Protein 6PTG (pdb70)

InterPro domains:
  IPR000962 Zinc finger, DksA/TraR C4-type [PF01258] (84-118)
  IPR037187 DksA, N-terminal domain superfamily [SSF109635] (3-82)

B-factor: mean 73.76, std 29.08, range [29.84, 181.16]

Nearest PDB structures (foldseek):
  6ptg-assembly3_B  TM=1.012E+00  e=4.566E-14  Chlamydia trachomatis
  6ptg-assembly2_A  TM=1.002E+00  e=2.850E-12  Chlamydia trachomatis
  4ijj-assembly1_A  TM=7.607E-01  e=6.373E-05  Pseudomonas aeruginosa UCBPP-PA14
  4ijj-assembly3_C  TM=7.355E-01  e=3.204E-04  Pseudomonas aeruginosa UCBPP-PA14
  2kq9-assembly1_A  TM=6.678E-01  e=4.527E-03  Agrobacterium fabrum str. C58

Solvent-accessible surface area: 10538 Å² total; per-residue (Å²): 130,121,41,75,127,81,63,46,58,42,6,83,72,30,0,83,108,49,88,68,67,41,100,104,114,146,97,85,35,60,90,44,66,66,35,0,51,74,0,21,84,3,24,124,109,96,29,16,6,65,4,66,77,57,48,107,127,7,68,79,27,8,2,27,7,27,5,45,2,6,14,13,42,70,5,46,122,146,87,63,157,43,103,160,136,177,36,77,123,80,74,43,55,91,9,76,72,77,0,88,113,50,87,65,63,31,83,94,87,88,108,94,81,29,60,88,41,61,66,31,0,49,69,0,21,85,3,23,122,106,97,28,17,7,66,3,23,1,35,23,104,134,2,75,115,79,37,2,119,82,59,4,52,1,6,11,12,79,163,5,42,117,108,36,56,158,2,86,147,44,108

Radius of gyration: 17.82 Å; Cα contacts (8 Å, |Δi|>4): 177; chains: 2; bounding box: 39×50×40 Å

Secondary structure (DSSP, 8-state):
-PPPHHHHHHHHHHHHHHHHHHHH--HHHHHHHHHHHHHHHHHHTT-TTB-TTT-PBPPHHHHHH-TT--S-HHHHHHHHHHHH-/---HHHHHHHHHHHHHHHHHHHHH--HHHHHHHHHHHHHHHHHHTT-TTB-TTT-PBPPHHHHHH-TT--S-HHHHHHHHHHHH--

Sequence (171 aa):
MPLTDEEIANFKTRLLEMKAKLSHTTTKEYKLLRQIDRALEKIEEASYGICDVSGEEIPLARLMAIPYATMTVKSQEKFEKGLLSPLTDEEIANFKTRLLEMKAKLSHTLTTKEYKLLRQIDRALEKIEEASYGICDVSGEEIPLARLMAIPYATMTVKSQEKFEKGLLSG

Structure (mmCIF, N/CA/C/O backbone):
data_6PTG
#
_entry.id   6PTG
#
_cell.length_a   83.420
_cell.length_b   83.420
_cell.length_c   99.030
_cell.angle_alpha   90.000
_cell.angle_beta   90.000
_cell.angle_gamma   120.000
#
_symmetry.space_group_name_H-M   'P 32 2 1'
#
loop_
_entity.id
_entity.type
_entity.pdbx_description
1 polymer 'DnaK Suppressor'
2 water water
#
loop_
_atom_site.group_PDB
_atom_site.id
_atom_site.type_symbol
_atom_site.label_atom_id
_atom_site.label_alt_id
_atom_site.label_comp_id
_atom_site.label_asym_id
_atom_site.label_entity_id
_atom_site.label_seq_id
_atom_site.pdbx_PDB_ins_code
_atom_site.Cartn_x
_atom_site.Cartn_y
_atom_site.Cartn_z
_atom_site.occupancy
_atom_site.B_iso_or_equiv
_atom_site.auth_seq_id
_atom_site.auth_comp_id
_atom_site.auth_asym_id
_atom_site.auth_atom_id
_atom_site.pdbx_PDB_model_num
ATOM 1 N N . MET A 1 9 ? 53.511 12.647 59.708 1.00 128.34 1 MET A N 1
ATOM 2 C CA . MET A 1 9 ? 54.577 12.811 60.691 1.00 136.49 1 MET A CA 1
ATOM 3 C C . MET A 1 9 ? 54.608 14.241 61.238 1.00 146.15 1 MET A C 1
ATOM 4 O O . MET A 1 9 ? 54.420 15.198 60.486 1.00 138.56 1 MET A O 1
ATOM 6 N N . PRO A 1 10 ? 54.843 14.379 62.545 1.00 163.93 2 PRO A N 1
ATOM 7 C CA . PRO A 1 10 ? 54.874 15.715 63.155 1.00 161.88 2 PRO A CA 1
ATOM 8 C C . PRO A 1 10 ? 55.999 16.565 62.579 1.00 159.10 2 PRO A C 1
ATOM 9 O O . PRO A 1 10 ? 57.080 16.064 62.264 1.00 171.32 2 PRO A O 1
ATOM 13 N N . LEU A 1 11 ? 55.727 17.861 62.435 1.00 129.35 3 LEU A N 1
ATOM 14 C CA . LEU A 1 11 ? 56.679 18.763 61.798 1.00 107.34 3 LEU A CA 1
ATOM 15 C C . LEU A 1 11 ? 57.935 18.943 62.644 1.00 104.71 3 LEU A C 1
ATOM 16 O O . LEU A 1 11 ? 57.872 19.027 63.874 1.00 103.49 3 LEU A O 1
ATOM 21 N N . THR A 1 12 ? 59.078 19.028 61.965 1.00 102.22 4 THR A N 1
ATOM 22 C CA . THR A 1 12 ? 60.363 19.292 62.594 1.00 101.62 4 THR A CA 1
ATOM 23 C C . THR A 1 12 ? 60.497 20.775 62.944 1.00 94.15 4 THR A C 1
ATOM 24 O O . THR A 1 12 ? 59.719 21.622 62.501 1.00 91.05 4 THR A O 1
ATOM 28 N N . ASP A 1 13 ? 61.496 21.084 63.773 1.00 99.13 5 ASP A N 1
ATOM 29 C CA . ASP A 1 13 ? 61.767 22.480 64.103 1.00 104.09 5 ASP A CA 1
ATOM 30 C C . ASP A 1 13 ? 62.307 23.245 62.901 1.00 104.98 5 ASP A C 1
ATOM 31 O O . ASP A 1 13 ? 62.094 24.459 62.797 1.00 103.33 5 ASP A O 1
ATOM 36 N N . GLU A 1 14 ? 62.995 22.556 61.983 1.00 105.97 6 GLU A N 1
ATOM 37 C CA . GLU A 1 14 ? 63.499 23.215 60.781 1.00 98.83 6 GLU A CA 1
ATOM 38 C C . GLU A 1 14 ? 62.369 23.592 59.833 1.00 97.10 6 GLU A C 1
ATOM 39 O O . GLU A 1 14 ? 62.442 24.632 59.169 1.00 97.23 6 GLU A O 1
ATOM 41 N N . GLU A 1 15 ? 61.317 22.769 59.765 1.00 91.54 7 GLU A N 1
ATOM 42 C CA . GLU A 1 15 ? 60.163 23.096 58.935 1.00 81.90 7 GLU A CA 1
ATOM 43 C C . GLU A 1 15 ? 59.403 24.291 59.493 1.00 84.87 7 GLU A C 1
ATOM 44 O O . GLU A 1 15 ? 58.969 25.166 58.736 1.00 89.49 7 GLU A O 1
ATOM 50 N N . ILE A 1 16 ? 59.236 24.343 60.817 1.00 84.78 8 ILE A N 1
ATOM 51 C CA . ILE A 1 16 ? 58.466 25.417 61.438 1.00 77.26 8 ILE A CA 1
ATOM 52 C C . ILE A 1 16 ? 59.182 26.756 61.285 1.00 75.36 8 ILE A C 1
ATOM 53 O O . ILE A 1 16 ? 58.546 27.786 61.037 1.00 70.82 8 ILE A O 1
ATOM 58 N N . ALA A 1 17 ? 60.512 26.771 61.421 1.00 80.53 9 ALA A N 1
ATOM 59 C CA . ALA A 1 17 ? 61.243 28.020 61.224 1.00 77.21 9 ALA A CA 1
ATOM 60 C C . ALA A 1 17 ? 61.053 28.558 59.811 1.00 81.16 9 ALA A C 1
ATOM 61 O O . ALA A 1 17 ? 61.065 29.777 59.605 1.00 85.28 9 ALA A O 1
ATOM 63 N N . ASN A 1 18 ? 60.849 27.669 58.834 1.00 75.12 10 ASN A N 1
ATOM 64 C CA . ASN A 1 18 ? 60.601 28.109 57.465 1.00 72.17 10 ASN A CA 1
ATOM 65 C C . ASN A 1 18 ? 59.211 28.720 57.326 1.00 66.21 10 ASN A C 1
ATOM 66 O O . ASN A 1 18 ? 59.038 29.737 56.645 1.00 62.82 10 ASN A O 1
ATOM 71 N N . PHE A 1 19 ? 58.207 28.117 57.967 1.00 54.21 11 PHE A N 1
ATOM 72 C CA . PHE A 1 19 ? 56.875 28.710 57.970 1.00 50.64 11 PHE A CA 1
ATOM 73 C C . PHE A 1 19 ? 56.878 30.075 58.650 1.00 59.70 11 PHE A C 1
ATOM 74 O O . PHE A 1 19 ? 56.237 31.016 58.169 1.00 61.88 11 PHE A O 1
ATOM 82 N N . LYS A 1 20 ? 57.592 30.200 59.772 1.00 59.02 12 LYS A N 1
ATOM 83 C CA . LYS A 1 20 ? 57.731 31.498 60.425 1.00 57.50 12 LYS A CA 1
ATOM 84 C C . LYS A 1 20 ? 58.356 32.524 59.484 1.00 63.18 12 LYS A C 1
ATOM 85 O O . LYS A 1 20 ? 57.891 33.668 59.408 1.00 63.81 12 LYS A O 1
ATOM 91 N N . THR A 1 21 ? 59.402 32.128 58.745 1.00 63.90 13 THR A N 1
ATOM 92 C CA . THR A 1 21 ? 60.018 33.033 57.777 1.00 59.99 13 THR A CA 1
ATOM 93 C C . THR A 1 21 ? 59.049 33.395 56.659 1.00 64.92 13 THR A C 1
ATOM 94 O O . THR A 1 21 ? 58.976 34.558 56.243 1.00 66.34 13 THR A O 1
ATOM 98 N N . ARG A 1 22 ? 58.308 32.409 56.148 1.00 54.99 14 ARG A N 1
ATOM 99 C CA . ARG A 1 22 ? 57.322 32.695 55.113 1.00 56.66 14 ARG A CA 1
ATOM 100 C C . ARG A 1 22 ? 56.247 33.642 55.628 1.00 57.20 14 ARG A C 1
ATOM 101 O O . ARG A 1 22 ? 55.859 34.588 54.934 1.00 62.03 14 ARG A O 1
ATOM 109 N N . LEU A 1 23 ? 55.765 33.413 56.852 1.00 57.33 15 LEU A N 1
ATOM 110 C CA . LEU A 1 23 ? 54.689 34.236 57.396 1.00 57.64 15 LEU A CA 1
ATOM 111 C C . LEU A 1 23 ? 55.151 35.670 57.626 1.00 61.23 15 LEU A C 1
ATOM 112 O O . LEU A 1 23 ? 54.416 36.619 57.327 1.00 66.05 15 LEU A O 1
ATOM 117 N N . LEU A 1 24 ? 56.360 35.851 58.162 1.00 57.86 16 LEU A N 1
ATOM 118 C CA . LEU A 1 24 ? 56.894 37.197 58.335 1.00 62.24 16 LEU A CA 1
ATOM 119 C C . LEU A 1 24 ? 57.091 37.890 56.992 1.00 71.61 16 LEU A C 1
ATOM 120 O O . LEU A 1 24 ? 56.926 39.112 56.890 1.00 77.00 16 LEU A O 1
ATOM 125 N N . GLU A 1 25 ? 57.444 37.126 55.954 1.00 73.75 17 GLU A N 1
ATOM 126 C CA . GLU A 1 25 ? 57.580 37.697 54.618 1.00 59.70 17 GLU A CA 1
ATOM 127 C C . GLU A 1 25 ? 56.248 38.231 54.111 1.00 67.19 17 GLU A C 1
ATOM 128 O O . GLU A 1 25 ? 56.191 39.312 53.515 1.00 63.61 17 GLU A O 1
ATOM 134 N N . MET A 1 26 ? 55.168 37.474 54.324 1.00 70.20 18 MET A N 1
ATOM 135 C CA . MET A 1 26 ? 53.837 37.929 53.933 1.00 72.74 18 MET A CA 1
ATOM 136 C C . MET A 1 26 ? 53.393 39.123 54.767 1.00 80.38 18 MET A C 1
ATOM 137 O O . MET A 1 26 ? 52.771 40.054 54.245 1.00 82.50 18 MET A O 1
ATOM 142 N N . LYS A 1 27 ? 53.678 39.093 56.073 1.00 85.88 19 LYS A N 1
ATOM 143 C CA . LYS A 1 27 ? 53.318 40.199 56.957 1.00 87.17 19 LYS A CA 1
ATOM 144 C C . LYS A 1 27 ? 53.999 41.494 56.528 1.00 97.94 19 LYS A C 1
ATOM 145 O O . LYS A 1 27 ? 53.400 42.575 56.598 1.00 109.74 19 LYS A O 1
ATOM 151 N N . ALA A 1 28 ? 55.255 41.405 56.085 1.00 90.31 20 ALA A N 1
ATOM 152 C CA . ALA A 1 28 ? 55.978 42.589 55.637 1.00 93.35 20 ALA A CA 1
ATOM 153 C C . ALA A 1 28 ? 55.502 43.074 54.269 1.00 104.19 20 ALA A C 1
ATOM 154 O O . ALA A 1 28 ? 55.498 44.284 54.013 1.00 111.64 20 ALA A O 1
ATOM 156 N N . LYS A 1 29 ? 55.107 42.153 53.380 1.00 107.69 21 LYS A N 1
ATOM 157 C CA . LYS A 1 29 ? 54.672 42.523 52.033 1.00 109.82 21 LYS A CA 1
ATOM 158 C C . LYS A 1 29 ? 53.363 43.302 52.024 1.00 122.17 21 LYS A C 1
ATOM 159 O O . LYS A 1 29 ? 53.083 44.006 51.047 1.00 127.51 21 LYS A O 1
ATOM 161 N N . LEU A 1 30 ? 52.556 43.190 53.076 1.00 130.41 22 LEU A N 1
ATOM 162 C CA . LEU A 1 30 ? 51.289 43.903 53.171 1.00 138.37 22 LEU A CA 1
ATOM 163 C C . LEU A 1 30 ? 51.434 45.317 53.724 1.00 152.14 22 LEU A C 1
ATOM 164 O O . LEU A 1 30 ? 50.470 46.089 53.664 1.00 155.32 22 LEU A O 1
ATOM 169 N N . SER A 1 31 ? 52.604 45.674 54.262 1.00 159.42 23 SER A N 1
ATOM 170 C CA . SER A 1 31 ? 52.810 47.033 54.757 1.00 165.61 23 SER A CA 1
ATOM 171 C C . SER A 1 31 ? 52.875 48.044 53.616 1.00 173.69 23 SER A C 1
ATOM 172 O O . SER A 1 31 ? 52.307 49.138 53.719 1.00 181.16 23 SER A O 1
ATOM 175 N N . HIS A 1 32 ? 53.562 47.704 52.522 1.00 172.07 24 HIS A N 1
ATOM 176 C CA . HIS A 1 32 ? 53.608 48.608 51.375 1.00 172.45 24 HIS A CA 1
ATOM 177 C C . HIS A 1 32 ? 52.235 48.751 50.727 1.00 172.10 24 HIS A C 1
ATOM 178 O O . HIS A 1 32 ? 51.881 49.833 50.242 1.00 178.33 24 HIS A O 1
ATOM 180 N N . THR A 1 33 ? 51.449 47.676 50.711 1.00 149.90 25 THR A N 1
ATOM 181 C CA . THR A 1 33 ? 50.111 47.699 50.124 1.00 139.05 25 THR A CA 1
ATOM 182 C C . THR A 1 33 ? 49.127 48.456 51.012 1.00 137.97 25 THR A C 1
ATOM 183 O O . THR A 1 33 ? 47.923 48.470 50.752 1.00 134.96 25 THR A O 1
ATOM 185 N N . THR A 1 71 ? 42.382 47.928 53.063 1.00 149.62 63 THR A N 1
ATOM 186 C CA . THR A 1 71 ? 41.223 47.271 52.469 1.00 151.77 63 THR A CA 1
ATOM 187 C C . THR A 1 71 ? 40.584 46.309 53.470 1.00 150.87 63 THR A C 1
ATOM 188 O O . THR A 1 71 ? 41.183 45.977 54.494 1.00 147.73 63 THR A O 1
ATOM 192 N N . THR A 1 72 ? 39.353 45.880 53.177 1.00 153.61 64 THR A N 1
ATOM 193 C CA . THR A 1 72 ? 38.669 44.930 54.052 1.00 150.56 64 THR A CA 1
ATOM 194 C C . THR A 1 72 ? 39.254 43.524 53.937 1.00 149.37 64 THR A C 1
ATOM 195 O O . THR A 1 72 ? 39.446 42.846 54.952 1.00 144.73 64 THR A O 1
ATOM 197 N N . LYS A 1 73 ? 39.540 43.068 52.714 1.00 152.81 65 LYS A N 1
ATOM 198 C CA . LYS A 1 73 ? 40.053 41.712 52.528 1.00 145.36 65 LYS A CA 1
ATOM 199 C C . LYS A 1 73 ? 41.459 41.547 53.100 1.00 143.51 65 LYS A C 1
ATOM 200 O O . LYS A 1 73 ? 41.792 40.482 53.634 1.00 142.90 65 LYS A O 1
ATOM 202 N N . GLU A 1 74 ? 42.295 42.586 53.010 1.00 132.57 66 GLU A N 1
ATOM 203 C CA . GLU A 1 74 ? 43.681 42.478 53.455 1.00 115.85 66 GLU A CA 1
ATOM 204 C C . GLU A 1 74 ? 43.843 42.577 54.969 1.00 109.23 66 GLU A C 1
ATOM 205 O O . GLU A 1 74 ? 44.877 42.145 55.493 1.00 101.95 66 GLU A O 1
ATOM 207 N N . TYR A 1 75 ? 42.871 43.151 55.684 1.00 109.15 67 TYR A N 1
ATOM 208 C CA . TYR A 1 75 ? 42.953 43.166 57.143 1.00 106.10 67 TYR A CA 1
ATOM 209 C C . TYR A 1 75 ? 42.646 41.791 57.721 1.00 106.98 67 TYR A C 1
ATOM 210 O O . TYR A 1 75 ? 43.281 41.364 58.693 1.00 103.41 67 TYR A O 1
ATOM 212 N N . LYS A 1 76 ? 41.664 41.091 57.141 1.00 106.78 68 LYS A N 1
ATOM 213 C CA . LYS A 1 76 ? 41.370 39.718 57.545 1.00 101.41 68 LYS A CA 1
ATOM 214 C C . LYS A 1 76 ? 42.596 38.823 57.403 1.00 96.11 68 LYS A C 1
ATOM 215 O O . LYS A 1 76 ? 42.820 37.925 58.224 1.00 95.82 68 LYS A O 1
ATOM 221 N N . LEU A 1 77 ? 43.407 39.065 56.372 1.00 88.88 69 LEU A N 1
ATOM 222 C CA . LEU A 1 77 ? 44.586 38.242 56.132 1.00 79.10 69 LEU A CA 1
ATOM 223 C C . LEU A 1 77 ? 45.651 38.463 57.202 1.00 83.13 69 LEU A C 1
ATOM 224 O O . LEU A 1 77 ? 46.329 37.513 57.611 1.00 78.53 69 LEU A O 1
ATOM 229 N N . LEU A 1 78 ? 45.830 39.709 57.653 1.00 91.75 70 LEU A N 1
ATOM 230 C CA . LEU A 1 78 ? 46.800 39.980 58.712 1.00 90.24 70 LEU A CA 1
ATOM 231 C C . LEU A 1 78 ? 46.412 39.284 60.010 1.00 86.29 70 LEU A C 1
ATOM 232 O O . LEU A 1 78 ? 47.281 38.806 60.749 1.00 86.77 70 LEU A O 1
ATOM 237 N N . ARG A 1 79 ? 45.111 39.226 60.310 1.00 84.91 71 ARG A N 1
ATOM 238 C CA . ARG A 1 79 ? 44.658 38.526 61.509 1.00 77.11 71 ARG A CA 1
ATOM 239 C C . ARG A 1 79 ? 44.985 37.037 61.433 1.00 72.33 71 ARG A C 1
ATOM 240 O O . ARG A 1 79 ? 45.402 36.435 62.428 1.00 65.68 71 ARG A O 1
ATOM 242 N N . GLN A 1 80 ? 44.797 36.423 60.262 1.00 66.31 72 GLN A N 1
ATOM 243 C CA . GLN A 1 80 ? 45.155 35.018 60.098 1.00 56.42 72 GLN A CA 1
ATOM 244 C C . GLN A 1 80 ? 46.662 34.813 60.211 1.00 61.13 72 GLN A C 1
ATOM 245 O O . GLN A 1 80 ? 47.119 33.851 60.839 1.00 63.49 72 GLN A O 1
ATOM 251 N N . ILE A 1 81 ? 47.448 35.703 59.597 1.00 58.48 73 ILE A N 1
ATOM 252 C CA . ILE A 1 81 ? 48.905 35.582 59.643 1.00 55.12 73 ILE A CA 1
ATOM 253 C C . ILE A 1 81 ? 49.403 35.705 61.077 1.00 68.52 73 ILE A C 1
ATOM 254 O O . ILE A 1 81 ? 50.213 34.896 61.544 1.00 71.26 73 ILE A O 1
ATOM 259 N N . ASP A 1 82 ? 48.926 36.726 61.795 1.00 73.75 74 ASP A N 1
ATOM 260 C CA . ASP A 1 82 ? 49.313 36.900 63.191 1.00 67.21 74 ASP A CA 1
ATOM 261 C C . ASP A 1 82 ? 48.945 35.682 64.027 1.00 63.85 74 ASP A C 1
ATOM 262 O O . ASP A 1 82 ? 49.748 35.219 64.845 1.00 70.87 74 ASP A O 1
ATOM 267 N N . ARG A 1 83 ? 47.747 35.134 63.819 1.00 54.45 75 ARG A N 1
ATOM 268 C CA . ARG A 1 83 ? 47.334 33.958 64.575 1.00 52.69 75 ARG A CA 1
ATOM 269 C C . ARG A 1 83 ? 48.235 32.768 64.283 1.00 50.39 75 ARG A C 1
ATOM 270 O O . ARG A 1 83 ? 48.585 32.011 65.196 1.00 56.36 75 ARG A O 1
ATOM 278 N N . ALA A 1 84 ? 48.610 32.575 63.015 1.00 48.56 76 ALA A N 1
ATOM 279 C CA . ALA A 1 84 ? 49.553 31.513 62.681 1.00 47.00 76 ALA A CA 1
ATOM 280 C C . ALA A 1 84 ? 50.896 31.730 63.367 1.00 48.00 76 ALA A C 1
ATOM 281 O O . ALA A 1 84 ? 51.533 30.772 63.818 1.00 54.02 76 ALA A O 1
ATOM 283 N N . LEU A 1 85 ? 51.348 32.984 63.446 1.00 57.25 77 LEU A N 1
ATOM 284 C CA . LEU A 1 85 ? 52.596 33.283 64.142 1.00 58.10 77 LEU A CA 1
ATOM 285 C C . LEU A 1 85 ? 52.476 33.021 65.639 1.00 59.59 77 LEU A C 1
ATOM 286 O O . LEU A 1 85 ? 53.419 32.515 66.260 1.00 62.03 77 LEU A O 1
ATOM 291 N N . GLU A 1 86 ? 51.328 33.361 66.236 1.00 61.41 78 GLU A N 1
ATOM 292 C CA . GLU A 1 86 ? 51.093 33.045 67.643 1.00 59.43 78 GLU A CA 1
ATOM 293 C C . GLU A 1 86 ? 51.153 31.545 67.877 1.00 59.32 78 GLU A C 1
ATOM 294 O O . GLU A 1 86 ? 51.781 31.078 68.831 1.00 71.92 78 GLU A O 1
ATOM 300 N N . LYS A 1 87 ? 50.501 30.771 67.010 1.00 57.50 79 LYS A N 1
ATOM 301 C CA . LYS A 1 87 ? 50.490 29.322 67.176 1.00 60.58 79 LYS A CA 1
ATOM 302 C C . LYS A 1 87 ? 51.895 28.742 67.093 1.00 58.21 79 LYS A C 1
ATOM 303 O O . LYS A 1 87 ? 52.177 27.711 67.713 1.00 53.74 79 LYS A O 1
ATOM 309 N N . ILE A 1 88 ? 52.789 29.389 66.344 1.00 62.29 80 ILE A N 1
ATOM 310 C CA . ILE A 1 88 ? 54.179 28.948 66.306 1.00 68.55 80 ILE A CA 1
ATOM 311 C C . ILE A 1 88 ? 54.847 29.183 67.657 1.00 80.74 80 ILE A C 1
ATOM 312 O O . ILE A 1 88 ? 55.633 28.352 68.126 1.00 78.44 80 ILE A O 1
ATOM 317 N N . GLU A 1 89 ? 54.525 30.305 68.313 1.00 89.99 81 GLU A N 1
ATOM 318 C CA . GLU A 1 89 ? 55.076 30.591 69.638 1.00 84.92 81 GLU A CA 1
ATOM 319 C C . GLU A 1 89 ? 54.474 29.680 70.700 1.00 81.46 81 GLU A C 1
ATOM 320 O O . GLU A 1 89 ? 55.164 29.275 71.643 1.00 92.40 81 GLU A O 1
ATOM 326 N N . GLU A 1 90 ? 53.188 29.367 70.577 1.00 83.49 82 GLU A N 1
ATOM 327 C CA . GLU A 1 90 ? 52.481 28.501 71.510 1.00 79.11 82 GLU A CA 1
ATOM 328 C C . GLU A 1 90 ? 52.653 27.015 71.194 1.00 75.64 82 GLU A C 1
ATOM 329 O O . GLU A 1 90 ? 52.017 26.183 71.853 1.00 80.98 82 GLU A O 1
ATOM 335 N N . ALA A 1 91 ? 53.485 26.677 70.206 1.00 69.45 83 ALA A N 1
ATOM 336 C CA . ALA A 1 91 ? 53.751 25.290 69.804 1.00 75.86 83 ALA A CA 1
ATOM 337 C C . ALA A 1 91 ? 52.480 24.553 69.379 1.00 65.86 83 ALA A C 1
ATOM 338 O O . ALA A 1 91 ? 52.318 23.361 69.640 1.00 73.54 83 ALA A O 1
ATOM 340 N N . SER A 1 92 ? 51.571 25.259 68.704 1.00 60.62 84 SER A N 1
ATOM 341 C CA . SER A 1 92 ? 50.364 24.641 68.166 1.00 57.22 84 SER A CA 1
ATOM 342 C C . SER A 1 92 ? 50.216 24.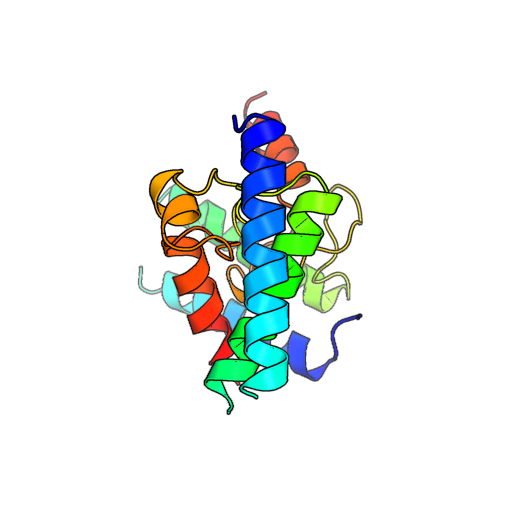869 66.666 1.00 65.84 84 SER A C 1
ATOM 343 O O . SER A 1 92 ? 49.114 24.714 66.132 1.00 68.04 84 SER A O 1
ATOM 346 N N . TYR A 1 93 ? 51.287 25.264 65.979 1.00 60.14 85 TYR A N 1
ATOM 347 C CA . TYR A 1 93 ? 51.205 25.438 64.537 1.00 53.79 85 TYR A CA 1
ATOM 348 C C . TYR A 1 93 ? 50.951 24.097 63.869 1.00 50.62 85 TYR A C 1
ATOM 349 O O . TYR A 1 93 ? 51.556 23.085 64.228 1.00 55.42 85 TYR A O 1
ATOM 358 N N . GLY A 1 94 ? 50.048 24.096 62.890 1.00 51.05 86 GLY A N 1
ATOM 359 C CA . GLY A 1 94 ? 49.638 22.877 62.231 1.00 44.03 86 GLY A CA 1
ATOM 360 C C . GLY A 1 94 ? 48.531 22.126 62.930 1.00 50.76 86 GLY A C 1
ATOM 361 O O . GLY A 1 94 ? 48.122 21.064 62.443 1.00 56.64 86 GLY A O 1
ATOM 362 N N . ILE A 1 95 ? 48.039 22.638 64.057 1.00 60.36 87 ILE A N 1
ATOM 363 C CA . ILE A 1 95 ? 46.923 22.049 64.788 1.00 62.84 87 ILE A CA 1
ATOM 364 C C . ILE A 1 95 ? 45.725 22.977 64.648 1.00 54.34 87 ILE A C 1
ATOM 365 O O . ILE A 1 95 ? 45.841 24.189 64.864 1.00 54.30 87 ILE A O 1
ATOM 370 N N . CYS A 1 96 ? 44.580 22.402 64.293 1.00 48.79 88 CYS A N 1
ATOM 371 C CA . CYS A 1 96 ? 43.375 23.178 64.024 1.00 49.21 88 CYS A CA 1
ATOM 372 C C . CYS A 1 96 ? 42.859 23.849 65.296 1.00 50.00 88 CYS A C 1
ATOM 373 O O . CYS A 1 96 ? 42.647 23.189 66.318 1.00 54.02 88 CYS A O 1
ATOM 376 N N . ASP A 1 97 ? 42.660 25.172 65.226 1.00 44.49 89 ASP A N 1
ATOM 377 C CA . ASP A 1 97 ? 42.165 25.922 66.378 1.00 46.44 89 ASP A CA 1
ATOM 378 C C . ASP A 1 97 ? 40.769 25.481 66.794 1.00 50.81 89 ASP A C 1
ATOM 379 O O . ASP A 1 97 ? 40.399 25.613 67.968 1.00 50.67 89 ASP A O 1
ATOM 384 N N . VAL A 1 98 ? 39.989 24.951 65.861 1.00 47.68 90 VAL A N 1
ATOM 385 C CA . VAL A 1 98 ? 38.606 24.586 66.142 1.00 55.18 90 VAL A CA 1
ATOM 386 C C . VAL A 1 98 ? 38.498 23.146 66.630 1.00 54.35 90 VAL A C 1
ATOM 387 O O . VAL A 1 98 ? 37.881 22.876 67.665 1.00 51.47 90 VAL A O 1
ATOM 391 N N . SER A 1 99 ? 39.109 22.201 65.914 1.00 48.36 91 SER A N 1
ATOM 392 C CA . SER A 1 99 ? 38.917 20.783 66.172 1.00 50.23 91 SER A CA 1
ATOM 393 C C . SER A 1 99 ? 40.113 20.110 66.831 1.00 53.98 91 SER A C 1
ATOM 394 O O . SER A 1 99 ? 39.988 18.962 67.273 1.00 54.08 91 SER A O 1
ATOM 397 N N . GLY A 1 100 ? 41.274 20.759 66.860 1.00 51.87 92 GLY A N 1
ATOM 398 C CA . GLY A 1 100 ? 42.476 20.120 67.349 1.00 52.61 92 GLY A CA 1
ATOM 399 C C . GLY A 1 100 ? 43.068 19.078 66.430 1.00 58.92 92 GLY A C 1
ATOM 400 O O . GLY A 1 100 ? 44.058 18.439 66.805 1.00 54.51 92 GLY A O 1
ATOM 401 N N . GLU A 1 101 ? 42.492 18.878 65.246 1.00 65.65 93 GLU A N 1
ATOM 402 C CA . GLU A 1 101 ? 43.007 17.937 64.266 1.00 50.78 93 GLU A CA 1
ATOM 403 C C . GLU A 1 101 ? 44.251 18.493 63.584 1.00 53.79 93 GLU A C 1
ATOM 404 O O . GLU A 1 101 ? 44.488 19.705 63.551 1.00 55.07 93 GLU A O 1
ATOM 410 N N . GLU A 1 102 ? 45.057 17.584 63.039 1.00 56.81 94 GLU A N 1
ATOM 411 C CA . GLU A 1 102 ? 46.250 17.994 62.314 1.00 57.59 94 GLU A CA 1
ATOM 412 C C . GLU A 1 102 ? 45.856 18.623 60.985 1.00 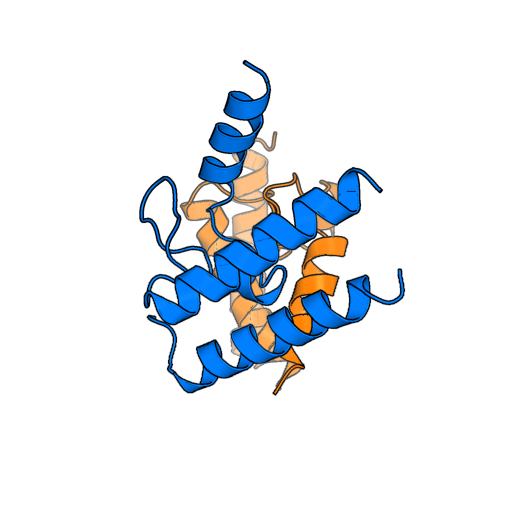51.62 94 GLU A C 1
ATOM 413 O O . GLU A 1 102 ? 45.097 18.036 60.206 1.00 53.47 94 GLU A O 1
ATOM 419 N N . ILE A 1 103 ? 46.328 19.841 60.753 1.00 51.80 95 ILE A N 1
ATOM 420 C CA . ILE A 1 103 ? 46.117 20.489 59.454 1.00 49.77 95 ILE A CA 1
ATOM 421 C C . ILE A 1 103 ? 47.019 19.814 58.426 1.00 49.99 95 ILE A C 1
ATOM 422 O O . ILE A 1 103 ? 48.241 19.726 58.649 1.00 52.42 95 ILE A O 1
ATOM 427 N N . PRO A 1 104 ? 46.485 19.332 57.302 1.00 49.31 96 PRO A N 1
ATOM 428 C CA . PRO A 1 104 ? 47.321 18.581 56.353 1.00 49.95 96 PRO A CA 1
ATOM 429 C C . PRO A 1 104 ? 48.497 19.404 55.850 1.00 60.72 96 PRO A C 1
ATOM 430 O O . PRO A 1 104 ? 48.372 20.599 55.573 1.00 65.66 96 PRO A O 1
ATOM 434 N N . LEU A 1 105 ? 49.651 18.739 55.735 1.00 64.58 97 LEU A N 1
ATOM 435 C CA . LEU A 1 105 ? 50.885 19.428 55.366 1.00 61.27 97 LEU A CA 1
ATOM 436 C C . LEU A 1 105 ? 50.756 20.099 54.002 1.00 59.28 97 LEU A C 1
ATOM 437 O O . LEU A 1 105 ? 51.313 21.181 53.777 1.00 56.49 97 LEU A O 1
ATOM 442 N N . ALA A 1 106 ? 50.016 19.479 53.079 1.00 57.73 98 ALA A N 1
ATOM 443 C CA . ALA A 1 106 ? 49.791 20.103 51.779 1.00 55.22 98 ALA A CA 1
ATOM 444 C C . ALA A 1 106 ? 49.101 21.455 51.925 1.00 55.31 98 ALA A C 1
ATOM 445 O O . ALA A 1 106 ? 49.428 22.410 51.209 1.00 52.94 98 ALA A O 1
ATOM 447 N N . ARG A 1 107 ? 48.125 21.545 52.831 1.00 55.77 99 ARG A N 1
ATOM 448 C CA . ARG A 1 107 ? 47.424 22.802 53.067 1.00 49.88 99 ARG A CA 1
ATOM 449 C C . ARG A 1 107 ? 48.352 23.854 53.668 1.00 48.35 99 ARG A C 1
ATOM 450 O O . ARG A 1 107 ? 48.313 25.024 53.270 1.00 49.44 99 ARG A O 1
ATOM 458 N N . LEU A 1 108 ? 49.186 23.460 54.636 1.00 43.39 100 LEU A N 1
ATOM 459 C CA . LEU A 1 108 ? 50.131 24.403 55.227 1.00 45.92 100 LEU A CA 1
ATOM 460 C C . LEU A 1 108 ? 51.191 24.824 54.223 1.00 49.90 100 LEU A C 1
ATOM 461 O O . LEU A 1 108 ? 51.618 25.983 54.213 1.00 51.61 100 LEU A O 1
ATOM 466 N N . MET A 1 109 ? 51.640 23.890 53.384 1.00 54.18 101 MET A N 1
ATOM 467 C CA . MET A 1 109 ? 52.666 24.209 52.400 1.00 56.45 101 MET A CA 1
ATOM 468 C C . MET A 1 109 ? 52.159 25.253 51.411 1.00 52.78 101 MET A C 1
ATOM 469 O O . MET A 1 109 ? 52.877 26.199 51.068 1.00 50.99 101 MET A O 1
ATOM 474 N N . ALA A 1 110 ? 50.910 25.113 50.967 1.00 41.88 102 ALA A N 1
ATOM 475 C CA . ALA A 1 110 ? 50.330 26.085 50.050 1.00 52.81 102 ALA A CA 1
ATOM 476 C C . ALA A 1 110 ? 49.866 27.344 50.772 1.00 51.72 102 ALA A C 1
ATOM 477 O O . ALA A 1 110 ? 50.095 28.458 50.288 1.00 54.60 102 ALA A O 1
ATOM 479 N N . ILE A 1 111 ? 49.235 27.187 51.932 1.00 52.14 103 ILE A N 1
ATOM 480 C CA . ILE A 1 111 ? 48.675 28.307 52.686 1.00 55.57 103 ILE A CA 1
ATOM 481 C C . ILE A 1 111 ? 49.325 28.331 54.064 1.00 56.24 103 ILE A C 1
ATOM 482 O O . ILE A 1 111 ? 48.752 27.807 55.028 1.00 58.90 103 ILE A O 1
ATOM 487 N N . PRO A 1 112 ? 50.502 28.944 54.214 1.00 59.02 104 PRO A N 1
ATOM 488 C CA . PRO A 1 112 ? 51.214 28.860 55.500 1.00 55.11 104 PRO A CA 1
ATOM 489 C C . PRO A 1 112 ? 50.510 29.562 56.654 1.00 50.11 104 PRO A C 1
ATOM 490 O O . PRO A 1 112 ? 50.86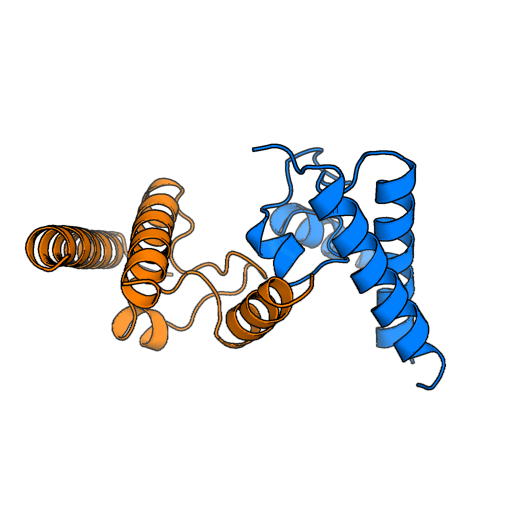9 29.306 57.807 1.00 50.24 104 PRO A O 1
ATOM 494 N N . TYR A 1 113 ? 49.530 30.425 56.396 1.00 55.34 105 TYR A N 1
ATOM 495 C CA . TYR A 1 113 ? 48.773 31.076 57.456 1.00 49.38 105 TYR A CA 1
ATOM 496 C C . TYR A 1 113 ? 47.480 30.341 57.780 1.00 50.00 105 TYR A C 1
ATOM 497 O O . TYR A 1 113 ? 46.617 30.897 58.467 1.00 54.68 105 TYR A O 1
ATOM 506 N N . ALA A 1 114 ? 47.329 29.107 57.301 1.00 47.19 106 ALA A N 1
ATOM 507 C CA . ALA A 1 114 ? 46.147 28.305 57.595 1.00 42.11 106 ALA A CA 1
ATOM 508 C C . ALA A 1 114 ? 46.190 27.821 59.038 1.00 51.30 106 ALA A C 1
ATOM 509 O O . ALA A 1 114 ? 47.116 27.106 59.435 1.00 55.20 106 ALA A O 1
ATOM 511 N N . THR A 1 115 ? 45.187 28.207 59.822 1.00 54.47 107 THR A N 1
ATOM 512 C CA . THR A 1 115 ? 45.112 27.834 61.228 1.00 48.06 107 THR A CA 1
ATOM 513 C C . THR A 1 115 ? 43.988 26.849 61.516 1.00 50.34 107 THR A C 1
ATOM 514 O O . THR A 1 115 ? 43.806 26.452 62.669 1.00 42.99 107 THR A O 1
ATOM 518 N N . MET A 1 116 ? 43.228 26.450 60.503 1.00 45.57 108 MET A N 1
ATOM 519 C CA . MET A 1 116 ? 42.143 25.502 60.674 1.00 42.26 108 MET A CA 1
ATOM 520 C C . MET A 1 116 ? 42.174 24.515 59.523 1.00 49.31 108 MET A C 1
ATOM 521 O O . MET A 1 116 ? 42.758 24.776 58.471 1.00 47.40 108 MET A O 1
ATOM 526 N N . THR A 1 117 ? 41.559 23.361 59.753 1.00 49.16 109 THR A N 1
ATOM 527 C CA . THR A 1 117 ? 41.257 22.448 58.671 1.00 45.99 109 THR A CA 1
ATOM 528 C C . THR A 1 117 ? 40.211 23.076 57.754 1.00 50.75 109 THR A C 1
ATOM 529 O O . THR A 1 117 ? 39.576 24.082 58.086 1.00 53.37 109 THR A O 1
ATOM 533 N N . VAL A 1 118 ? 40.045 22.483 56.570 1.00 59.44 110 VAL A N 1
ATOM 534 C CA . VAL A 1 118 ? 39.056 22.998 55.629 1.00 52.72 110 VAL A CA 1
ATOM 535 C C . VAL A 1 118 ? 37.663 22.925 56.238 1.00 58.63 110 VAL A C 1
ATOM 536 O O . VAL A 1 118 ? 36.891 23.889 56.183 1.00 60.06 110 VAL A O 1
ATOM 540 N N . LYS A 1 119 ? 37.329 21.781 56.844 1.00 60.03 111 LYS A N 1
ATOM 541 C CA . LYS A 1 119 ? 36.006 21.615 57.436 1.00 56.66 111 LYS A CA 1
ATOM 542 C C . LYS A 1 119 ? 35.769 22.613 58.559 1.00 51.48 111 LYS A C 1
ATOM 543 O O . LYS A 1 119 ? 34.656 23.128 58.711 1.00 54.01 111 LYS A O 1
ATOM 545 N N . SER A 1 120 ? 36.802 22.893 59.364 1.00 59.50 112 SER A N 1
ATOM 546 C CA . SER A 1 120 ? 36.648 23.824 60.481 1.00 53.50 112 SER A CA 1
ATOM 547 C C . SER A 1 120 ? 36.578 25.269 60.012 1.00 55.91 112 SER A C 1
ATOM 548 O O . SER A 1 120 ? 35.871 26.079 60.620 1.00 58.33 112 SER A O 1
ATOM 551 N N . GLN A 1 121 ? 37.301 25.614 58.945 1.00 58.37 113 GLN A N 1
ATOM 552 C CA . GLN A 1 121 ? 37.205 26.966 58.411 1.00 50.81 113 GLN A CA 1
ATOM 553 C C . GLN A 1 121 ? 35.806 27.241 57.874 1.00 55.65 113 GLN A C 1
ATOM 554 O O . GLN A 1 121 ? 35.345 28.388 57.908 1.00 64.53 113 GLN A O 1
ATOM 560 N N . GLU A 1 122 ? 35.129 26.209 57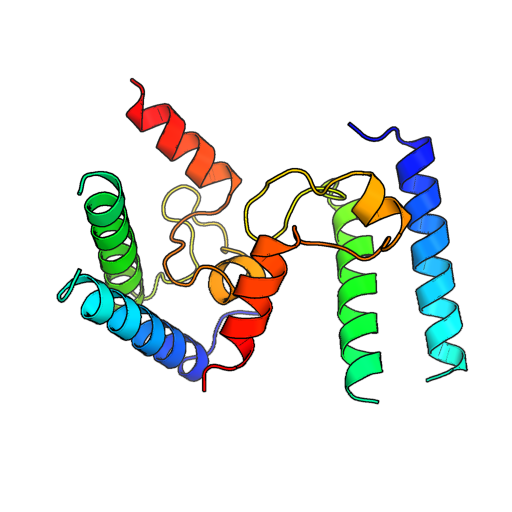.358 1.00 58.08 114 GLU A N 1
ATOM 561 C CA . GLU A 1 122 ? 33.721 26.339 56.987 1.00 62.66 114 GLU A CA 1
ATOM 562 C C . GLU A 1 122 ? 32.882 26.768 58.183 1.00 65.47 114 GLU A C 1
ATOM 563 O O . GLU A 1 122 ? 32.131 27.748 58.113 1.00 69.05 114 GLU A O 1
ATOM 569 N N . LYS A 1 123 ? 32.996 26.024 59.291 1.00 61.87 115 LYS A N 1
ATOM 570 C CA . LYS A 1 123 ? 32.267 26.340 60.516 1.00 56.78 115 LYS A CA 1
ATOM 571 C C . LYS A 1 123 ? 32.590 27.744 61.006 1.00 56.77 115 LYS A C 1
ATOM 572 O O . LYS A 1 123 ? 31.701 28.462 61.478 1.00 62.86 115 LYS A O 1
ATOM 578 N N . PHE A 1 124 ? 33.859 28.146 60.917 1.00 52.88 116 PHE A N 1
ATOM 579 C CA . PHE A 1 124 ? 34.246 29.486 61.341 1.00 51.94 116 PHE A CA 1
ATOM 580 C C . PHE A 1 124 ? 33.562 30.545 60.486 1.00 56.47 116 PHE A C 1
ATOM 581 O O . PHE A 1 124 ? 32.968 31.493 61.009 1.00 57.44 116 PHE A O 1
ATOM 589 N N . GLU A 1 125 ? 33.638 30.400 59.161 1.00 65.60 117 GLU A N 1
ATOM 590 C CA . GLU A 1 125 ? 33.021 31.374 58.265 1.00 67.40 117 GLU A CA 1
ATOM 591 C C . GLU A 1 125 ? 31.507 31.413 58.440 1.00 71.69 117 GLU A C 1
ATOM 592 O O . GLU A 1 125 ? 30.890 32.479 58.336 1.00 73.08 117 GLU A O 1
ATOM 598 N N . LYS A 1 126 ? 30.886 30.258 58.688 1.00 77.76 118 LYS A N 1
ATOM 599 C CA . LYS A 1 126 ? 29.452 30.238 58.959 1.00 70.46 118 LYS A CA 1
ATOM 600 C C . LYS A 1 126 ? 29.130 30.980 60.250 1.00 76.17 118 LYS A C 1
ATOM 601 O O . LYS A 1 126 ? 28.094 31.651 60.347 1.00 80.65 118 LYS A O 1
ATOM 607 N N . GLY A 1 127 ? 30.017 30.884 61.247 1.00 64.27 119 GLY A N 1
ATOM 608 C CA . GLY A 1 127 ? 29.801 31.589 62.500 1.00 62.05 119 GLY A CA 1
ATOM 609 C C . GLY A 1 127 ? 29.852 33.097 62.348 1.00 67.85 119 GLY A C 1
ATOM 610 O O . GLY A 1 127 ? 29.084 33.821 62.990 1.00 74.43 119 GLY A O 1
ATOM 611 N N . LEU A 1 128 ? 30.758 33.594 61.500 1.00 63.62 120 LEU A N 1
ATOM 612 C CA . LEU A 1 128 ? 30.833 35.028 61.239 1.00 69.65 120 LEU A CA 1
ATOM 613 C C . LEU A 1 128 ? 29.532 35.584 60.675 1.00 74.59 120 LEU A C 1
ATOM 614 O O . LEU A 1 128 ? 29.282 36.789 60.794 1.00 72.34 120 LEU A O 1
ATOM 619 N N . LEU A 1 129 ? 28.701 34.737 60.061 1.00 74.87 121 LEU A N 1
ATOM 620 C CA . LEU A 1 129 ? 27.470 35.215 59.442 1.00 92.98 121 LEU A CA 1
ATOM 621 C C . LEU A 1 129 ? 26.360 35.453 60.464 1.00 99.64 121 LEU A C 1
ATOM 622 O O . LEU A 1 129 ? 25.456 36.258 60.212 1.00 107.08 121 LEU A O 1
ATOM 627 N N . SER A 1 130 ? 26.408 34.785 61.613 1.00 104.37 122 SER A N 1
ATOM 628 C CA . SER A 1 130 ? 25.417 35.014 62.664 1.00 111.14 122 SER A CA 1
ATOM 629 C C . SER A 1 130 ? 25.540 36.420 63.245 1.00 115.86 122 SER A C 1
ATOM 630 O O . SER A 1 130 ? 26.619 36.836 63.669 1.00 113.84 122 SER A O 1
ATOM 633 N N . PRO B 1 10 ? 28.308 15.943 41.782 1.00 144.96 2 PRO B N 1
ATOM 634 C CA . PRO B 1 10 ? 29.092 14.937 42.507 1.00 139.48 2 PRO B CA 1
ATOM 635 C C . PRO B 1 10 ? 29.284 13.654 41.697 1.00 134.05 2 PRO B C 1
ATOM 636 O O . PRO B 1 10 ? 28.371 13.227 40.991 1.00 140.31 2 PRO B O 1
ATOM 640 N N . LEU B 1 11 ? 30.473 13.064 41.800 1.00 114.15 3 LEU B N 1
ATOM 641 C CA . LEU B 1 11 ? 30.810 11.876 41.023 1.00 91.64 3 LEU B CA 1
ATOM 642 C C . LEU B 1 11 ? 30.025 10.660 41.495 1.00 89.16 3 LEU B C 1
ATOM 643 O O . LEU B 1 11 ? 29.793 10.476 42.692 1.00 94.03 3 LEU B O 1
ATOM 648 N N . THR B 1 12 ? 29.636 9.813 40.545 1.00 94.97 4 THR B N 1
ATOM 649 C CA . THR B 1 12 ? 28.978 8.561 40.888 1.00 100.87 4 THR B CA 1
ATOM 650 C C . THR B 1 12 ? 30.008 7.555 41.394 1.00 96.04 4 THR B C 1
ATOM 651 O O . THR B 1 12 ? 31.219 7.741 41.248 1.00 90.01 4 THR B O 1
ATOM 655 N N . ASP B 1 13 ? 29.513 6.484 42.015 1.00 99.70 5 ASP B N 1
ATOM 656 C CA . ASP B 1 13 ? 30.415 5.431 42.469 1.00 100.33 5 ASP B CA 1
ATOM 657 C C . ASP B 1 13 ? 31.030 4.672 41.300 1.00 91.01 5 ASP B C 1
ATOM 658 O O . ASP B 1 13 ? 32.143 4.151 41.424 1.00 81.69 5 ASP B O 1
ATOM 663 N N . GLU B 1 14 ? 30.329 4.598 40.164 1.00 93.95 6 GLU B N 1
ATOM 664 C CA . GLU B 1 14 ? 30.896 3.942 38.989 1.00 91.02 6 GLU B CA 1
ATOM 665 C C . GLU B 1 14 ? 32.031 4.763 38.388 1.00 85.28 6 GLU B C 1
ATOM 666 O O . GLU B 1 14 ? 33.001 4.195 37.872 1.00 86.39 6 GLU B O 1
ATOM 668 N N . GLU B 1 15 ? 31.930 6.093 38.447 1.00 74.84 7 GLU B N 1
ATOM 669 C CA . GLU B 1 15 ? 33.007 6.947 37.960 1.00 68.87 7 GLU B CA 1
ATOM 670 C C . GLU B 1 15 ? 34.237 6.850 38.855 1.00 69.02 7 GLU B C 1
ATOM 671 O O . GLU B 1 15 ? 35.368 6.808 38.357 1.00 75.97 7 GLU B O 1
ATOM 677 N N . ILE B 1 16 ? 34.038 6.824 40.177 1.00 65.26 8 ILE B N 1
ATOM 678 C CA . ILE B 1 16 ? 35.166 6.778 41.107 1.00 62.68 8 ILE B CA 1
ATOM 679 C C . ILE B 1 16 ? 35.888 5.436 41.016 1.00 59.75 8 ILE B C 1
ATOM 680 O O . ILE B 1 16 ? 37.121 5.374 41.086 1.00 54.03 8 ILE B O 1
ATOM 685 N N . ALA B 1 17 ? 35.136 4.338 40.888 1.00 67.72 9 ALA B N 1
ATOM 686 C CA . ALA B 1 17 ? 35.765 3.035 40.686 1.00 68.59 9 ALA B CA 1
ATOM 687 C C . ALA B 1 17 ? 36.543 2.997 39.378 1.00 70.93 9 ALA B C 1
ATOM 688 O O . ALA B 1 17 ? 37.527 2.258 39.260 1.00 74.59 9 ALA B O 1
ATOM 690 N N . ASN B 1 18 ? 36.107 3.774 38.385 1.00 71.53 10 ASN B N 1
ATOM 691 C CA . ASN B 1 18 ? 36.823 3.855 37.117 1.00 70.92 10 ASN B CA 1
ATOM 692 C C . ASN B 1 18 ? 38.115 4.656 37.264 1.00 61.91 10 ASN B C 1
ATOM 693 O O . ASN B 1 18 ? 39.148 4.293 36.687 1.00 63.92 10 ASN B O 1
ATOM 698 N N . PHE B 1 19 ? 38.075 5.759 38.019 1.00 49.85 11 PHE B N 1
ATOM 699 C CA . PHE B 1 19 ? 39.301 6.492 38.325 1.00 47.96 11 PHE B CA 1
ATOM 700 C C . PHE B 1 19 ? 40.259 5.635 39.143 1.00 59.58 11 PHE B C 1
ATOM 701 O O . PHE B 1 19 ? 41.479 5.669 38.931 1.00 52.74 11 PHE B O 1
ATOM 709 N N . LYS B 1 20 ? 39.721 4.889 40.112 1.00 60.15 12 LYS B N 1
ATOM 710 C CA . LYS B 1 20 ? 40.536 3.964 40.887 1.00 55.60 12 LYS B CA 1
ATOM 711 C C . LYS B 1 20 ? 41.205 2.934 39.987 1.00 58.63 12 LYS B C 1
ATOM 712 O O . LYS B 1 20 ? 42.384 2.609 40.172 1.00 64.81 12 LYS B O 1
ATOM 718 N N . THR B 1 21 ? 40.468 2.403 39.009 1.00 55.84 13 THR B N 1
ATOM 719 C CA . THR B 1 21 ? 41.063 1.453 38.075 1.00 57.58 13 THR B CA 1
ATOM 720 C C . THR B 1 21 ? 42.165 2.106 37.245 1.00 60.92 13 THR B C 1
ATOM 721 O O . THR B 1 21 ? 43.228 1.510 37.036 1.00 64.37 13 THR B O 1
ATOM 725 N N . ARG B 1 22 ? 41.932 3.332 36.763 1.00 56.27 14 ARG B N 1
ATOM 726 C CA . ARG B 1 22 ? 42.971 4.037 36.020 1.00 50.37 14 ARG B CA 1
ATOM 727 C C . ARG B 1 22 ? 44.200 4.281 36.884 1.00 62.55 14 ARG B C 1
ATOM 728 O O . ARG B 1 22 ? 45.333 4.097 36.427 1.00 68.91 14 ARG B O 1
ATOM 736 N N . LEU B 1 23 ? 43.998 4.698 38.137 1.00 58.45 15 LEU B N 1
ATOM 737 C CA . LEU B 1 23 ? 45.129 5.040 38.996 1.00 55.72 15 LEU B CA 1
ATOM 738 C C . LEU B 1 23 ? 45.964 3.813 39.351 1.00 52.66 15 LEU B C 1
ATOM 739 O O . LEU B 1 23 ? 47.197 3.878 39.351 1.00 53.89 15 LEU B O 1
ATOM 744 N N . LEU B 1 24 ? 45.321 2.689 39.665 1.00 52.87 16 LEU B N 1
ATOM 745 C CA . LEU B 1 24 ? 46.087 1.483 39.959 1.00 56.71 16 LEU B CA 1
ATOM 746 C C . LEU B 1 24 ? 46.878 1.023 38.739 1.00 65.87 16 LEU B C 1
ATOM 747 O O . LEU B 1 24 ? 48.003 0.528 38.871 1.00 67.89 16 LEU B O 1
ATOM 752 N N . GLU B 1 25 ? 46.309 1.187 37.542 1.00 66.03 17 GLU B N 1
ATOM 753 C CA . GLU B 1 25 ? 47.022 0.834 36.317 1.00 65.68 17 GLU B CA 1
ATOM 754 C C . GLU B 1 25 ? 48.241 1.724 36.095 1.00 68.64 17 GLU B C 1
ATOM 755 O O . GLU B 1 25 ? 49.282 1.243 35.633 1.00 67.84 17 GLU B O 1
ATOM 761 N N . MET B 1 26 ? 48.127 3.029 36.383 1.00 69.56 18 MET B N 1
ATOM 762 C CA . MET B 1 26 ? 49.289 3.908 36.259 1.00 70.90 18 MET B CA 1
ATOM 763 C C . MET B 1 26 ? 50.372 3.538 37.259 1.00 77.49 18 MET B C 1
ATOM 764 O O . MET B 1 26 ? 51.562 3.534 36.922 1.00 82.81 18 MET B O 1
ATOM 769 N N . LYS B 1 27 ? 49.976 3.237 38.497 1.00 72.00 19 LYS B N 1
ATOM 770 C CA . LYS B 1 27 ? 50.944 2.844 39.511 1.00 69.61 19 LYS B CA 1
ATOM 771 C C . LYS B 1 27 ? 51.684 1.581 39.096 1.00 78.27 19 LYS B C 1
ATOM 772 O O . LYS B 1 27 ? 52.896 1.463 39.314 1.00 87.33 19 LYS B O 1
ATOM 778 N N . ALA B 1 28 ? 50.976 0.632 38.479 1.00 80.48 20 ALA B N 1
ATOM 779 C CA . ALA B 1 28 ? 51.620 -0.606 38.051 1.00 83.95 20 ALA B CA 1
ATOM 780 C C . ALA B 1 28 ? 52.496 -0.380 36.823 1.00 95.28 20 ALA B C 1
ATOM 781 O O . ALA B 1 28 ? 53.557 -1.002 36.693 1.00 113.20 20 ALA B O 1
ATOM 783 N N . LYS B 1 29 ? 52.072 0.496 35.906 1.00 89.02 21 LYS B N 1
ATOM 784 C CA . LYS B 1 29 ? 52.893 0.775 34.733 1.00 87.93 21 LYS B CA 1
ATOM 785 C C . LYS B 1 29 ? 54.157 1.546 35.093 1.00 95.23 21 LYS B C 1
ATOM 786 O O . LYS B 1 29 ? 55.133 1.493 34.337 1.00 104.05 21 LYS B O 1
ATOM 788 N N . LEU B 1 30 ? 54.164 2.258 36.224 1.00 97.61 22 LEU B N 1
ATOM 789 C CA . LEU B 1 30 ? 55.350 2.990 36.650 1.00 105.58 22 LEU B CA 1
ATOM 790 C C . LEU B 1 30 ? 56.325 2.148 37.460 1.00 114.84 22 LEU B C 1
ATOM 791 O O . LEU B 1 30 ? 57.482 2.554 37.616 1.00 117.78 22 LEU B O 1
ATOM 796 N N . SER B 1 31 ? 55.894 1.000 37.988 1.00 124.11 23 SER B N 1
ATOM 797 C CA . SER B 1 31 ? 56.833 0.120 38.677 1.00 141.68 23 SER B CA 1
ATOM 798 C C . SER B 1 31 ? 57.739 -0.593 37.680 1.00 154.71 23 SER B C 1
ATOM 799 O O . SER B 1 31 ? 58.949 -0.716 37.908 1.00 163.11 23 SER B O 1
ATOM 802 N N . HIS B 1 32 ? 57.167 -1.080 36.574 1.00 157.34 24 HIS B N 1
ATOM 803 C CA . HIS B 1 32 ? 57.970 -1.704 35.526 1.00 162.18 24 HIS B CA 1
ATOM 804 C C . HIS B 1 32 ? 58.843 -0.679 34.809 1.00 165.74 24 HIS B C 1
ATOM 805 O O . HIS B 1 32 ? 59.978 -0.984 34.424 1.00 171.27 24 HIS B O 1
ATOM 807 N N . THR B 1 33 ? 58.329 0.542 34.622 1.00 157.74 25 THR B N 1
ATOM 808 C CA . THR B 1 33 ? 59.096 1.581 33.938 1.00 153.37 25 THR B CA 1
ATOM 809 C C . THR B 1 33 ? 60.208 2.125 34.829 1.00 156.59 25 THR B C 1
ATOM 810 O O . THR B 1 33 ? 61.362 2.239 34.399 1.00 162.01 25 THR B O 1
ATOM 812 N N . LEU B 1 34 ? 59.879 2.472 36.070 1.00 154.15 26 LEU B N 1
ATOM 813 C CA . LEU B 1 34 ? 60.875 2.965 37.016 1.00 152.01 26 LEU B CA 1
ATOM 814 C C . LEU B 1 34 ? 61.424 1.825 37.873 1.00 159.76 26 LEU B C 1
ATOM 815 O O . LEU B 1 34 ? 62.114 0.932 37.375 1.00 164.72 26 LEU B O 1
ATOM 817 N N . THR B 1 71 ? 63.680 8.522 38.390 1.00 138.96 63 THR B N 1
ATOM 818 C CA . THR B 1 71 ? 63.868 9.952 38.179 1.00 137.28 63 THR B CA 1
ATOM 819 C C . THR B 1 71 ? 63.249 10.755 39.318 1.00 140.55 63 THR B C 1
ATOM 820 O O . THR B 1 71 ? 62.455 10.229 40.098 1.00 136.02 63 THR B O 1
ATOM 822 N N . THR B 1 72 ? 63.622 12.033 39.412 1.00 145.01 64 THR B N 1
ATOM 823 C CA . THR B 1 72 ? 63.011 12.906 40.411 1.00 138.09 64 THR B CA 1
ATOM 824 C C . THR B 1 72 ? 61.569 13.218 40.033 1.00 134.78 64 THR B C 1
ATOM 825 O O . THR B 1 72 ? 60.688 13.259 40.899 1.00 132.44 64 THR B O 1
ATOM 827 N N . LYS B 1 73 ? 61.317 13.451 38.740 1.00 131.46 65 LYS B N 1
ATOM 828 C CA . LYS B 1 73 ? 59.963 13.723 38.271 1.00 115.32 65 LYS B CA 1
ATOM 829 C C . LYS B 1 73 ? 59.064 12.503 38.436 1.00 111.79 65 LYS B C 1
ATOM 830 O O . LYS B 1 73 ? 57.857 12.650 38.667 1.00 105.66 65 LYS B O 1
ATOM 832 N N . GLU B 1 74 ? 59.624 11.297 38.301 1.00 112.93 66 GLU B N 1
ATOM 833 C CA . GLU B 1 74 ? 58.829 10.079 38.401 1.00 109.52 66 GLU B CA 1
ATOM 834 C C . GLU B 1 74 ? 58.504 9.700 39.841 1.00 108.21 66 GLU B C 1
ATOM 835 O O . GLU B 1 74 ? 57.532 8.973 40.069 1.00 103.55 66 GLU B O 1
ATOM 837 N N . TYR B 1 75 ? 59.294 10.164 40.814 1.00 110.03 67 TYR B N 1
ATOM 838 C CA . TYR B 1 75 ? 58.956 9.934 42.216 1.00 102.97 67 TYR B CA 1
ATOM 839 C C . TYR B 1 75 ? 57.830 10.853 42.668 1.00 101.07 67 TYR B C 1
ATOM 840 O O . TYR B 1 75 ? 56.933 10.427 43.403 1.00 97.60 67 TYR B O 1
ATOM 842 N N . LYS B 1 76 ? 57.868 12.115 42.231 1.00 106.96 68 LYS B N 1
ATOM 843 C CA . LYS B 1 76 ? 56.788 13.050 42.525 1.00 107.96 68 LYS B CA 1
ATOM 844 C C . LYS B 1 76 ? 55.455 12.516 42.021 1.00 99.34 68 LYS B C 1
ATOM 845 O O . LYS B 1 76 ? 54.410 12.735 42.645 1.00 107.15 68 LYS B O 1
ATOM 851 N N . LEU B 1 77 ? 55.474 11.814 40.889 1.00 84.67 69 LEU B N 1
ATOM 852 C CA . LEU B 1 77 ? 54.248 11.258 40.328 1.00 72.69 69 LEU B CA 1
ATOM 853 C C . LEU B 1 77 ? 53.714 10.102 41.168 1.00 73.62 69 LEU B C 1
ATOM 854 O O . LEU B 1 77 ? 52.498 9.972 41.347 1.00 72.61 69 LEU B O 1
ATOM 859 N N . LEU B 1 78 ? 54.602 9.243 41.680 1.00 77.68 70 LEU B N 1
ATOM 860 C CA . LEU B 1 78 ? 54.159 8.136 42.525 1.00 75.00 70 LEU B CA 1
ATOM 861 C C . LEU B 1 78 ? 53.509 8.638 43.806 1.00 75.13 70 LEU B C 1
ATOM 862 O O . LEU B 1 78 ? 52.549 8.035 44.299 1.00 69.34 70 LEU B O 1
ATOM 867 N N . ARG B 1 79 ? 54.031 9.729 44.373 1.00 79.40 71 ARG B N 1
ATOM 868 C CA . ARG B 1 79 ? 53.413 10.303 45.563 1.00 72.31 71 ARG B CA 1
ATOM 869 C C . ARG B 1 79 ? 52.008 10.816 45.263 1.00 61.96 71 ARG B C 1
ATOM 870 O O . ARG B 1 79 ? 51.078 10.577 46.042 1.00 62.62 71 ARG B O 1
ATOM 872 N N . GLN B 1 80 ? 51.825 11.486 44.118 1.00 58.98 72 GLN B N 1
ATOM 873 C CA . GLN B 1 80 ? 50.507 12.002 43.746 1.00 54.24 72 GLN B CA 1
ATOM 874 C C . GLN B 1 80 ? 49.507 10.881 43.486 1.00 59.03 72 GLN B C 1
ATOM 875 O O . GLN B 1 80 ? 48.345 10.973 43.903 1.00 58.97 72 GLN B O 1
ATOM 881 N N . ILE B 1 81 ? 49.929 9.823 42.789 1.00 62.56 73 ILE B N 1
ATOM 882 C CA . ILE B 1 81 ? 49.023 8.712 42.494 1.00 61.82 73 ILE B CA 1
ATOM 883 C C . ILE B 1 81 ? 48.563 8.046 43.786 1.00 65.92 73 ILE B C 1
ATOM 884 O O . ILE B 1 81 ? 47.373 7.763 43.970 1.00 64.64 73 ILE B O 1
ATOM 889 N N . ASP B 1 82 ? 49.506 7.771 44.694 1.00 75.45 74 ASP B N 1
ATOM 890 C CA . ASP B 1 82 ? 49.155 7.189 45.988 1.00 78.60 74 ASP B CA 1
ATOM 891 C C . ASP B 1 82 ? 48.186 8.078 46.762 1.00 73.79 74 ASP B C 1
ATOM 892 O O . ASP B 1 82 ? 47.242 7.580 47.387 1.00 68.95 74 ASP B O 1
ATOM 897 N N . ARG B 1 83 ? 48.416 9.396 46.753 1.00 67.65 75 ARG B N 1
ATOM 898 C CA . ARG B 1 83 ? 47.516 10.313 47.451 1.00 56.80 75 ARG B CA 1
ATOM 899 C C . ARG B 1 83 ? 46.127 10.319 46.827 1.00 55.24 75 ARG B C 1
ATOM 900 O O . ARG B 1 83 ? 45.117 10.325 47.543 1.00 54.51 75 ARG B O 1
ATOM 908 N N . ALA B 1 84 ? 46.052 10.318 45.494 1.00 50.27 76 ALA B N 1
ATOM 909 C CA . ALA B 1 84 ? 44.753 10.243 44.832 1.00 46.73 76 ALA B CA 1
ATOM 910 C C . ALA B 1 84 ? 44.023 8.958 45.206 1.00 46.40 76 ALA B C 1
ATOM 911 O O . ALA B 1 84 ? 42.805 8.968 45.420 1.00 47.70 76 ALA B O 1
ATOM 913 N N . LEU B 1 85 ? 44.756 7.844 45.307 1.00 46.16 77 LEU B N 1
ATOM 914 C CA . LEU B 1 85 ? 44.149 6.588 45.733 1.00 52.86 77 LEU B CA 1
ATOM 915 C C . LEU B 1 85 ? 43.663 6.666 47.177 1.00 64.01 77 LEU B C 1
ATOM 916 O O . LEU B 1 85 ? 42.587 6.148 47.498 1.00 69.81 77 LEU B O 1
ATOM 921 N N . GLU B 1 86 ? 44.440 7.308 48.061 1.00 60.52 78 GLU B N 1
ATOM 922 C CA . GLU B 1 86 ? 43.992 7.511 49.437 1.00 58.27 78 GLU B CA 1
ATOM 923 C C . GLU B 1 86 ? 42.719 8.342 49.489 1.00 59.93 78 GLU B C 1
ATOM 924 O O . GLU B 1 86 ? 41.796 8.024 50.246 1.00 70.18 78 GLU B O 1
ATOM 930 N N . LYS B 1 87 ? 42.654 9.425 48.712 1.00 56.59 79 LYS B N 1
ATOM 931 C CA . LYS B 1 87 ? 41.452 10.253 48.731 1.00 53.29 79 LYS B CA 1
ATOM 932 C C . LYS B 1 87 ? 40.227 9.474 48.273 1.00 56.23 79 LYS B C 1
ATOM 933 O O . LYS B 1 87 ? 39.110 9.770 48.707 1.00 58.22 79 LYS B O 1
ATOM 939 N N . ILE B 1 88 ? 40.406 8.477 47.405 1.00 68.42 80 ILE B N 1
ATOM 940 C CA . ILE B 1 88 ? 39.273 7.634 47.034 1.00 72.79 80 ILE B CA 1
ATOM 941 C C . ILE B 1 88 ? 38.825 6.798 48.227 1.00 75.49 80 ILE B C 1
ATOM 942 O O . ILE B 1 88 ? 37.624 6.606 48.448 1.00 78.01 80 ILE B O 1
ATOM 947 N N . GLU B 1 89 ? 39.780 6.310 49.029 1.00 75.27 81 GLU B N 1
ATOM 948 C CA . GLU B 1 89 ? 39.438 5.545 50.228 1.00 72.36 81 GLU B CA 1
ATOM 949 C C . GLU B 1 89 ? 38.849 6.440 51.313 1.00 71.46 81 GLU B C 1
ATOM 950 O O . GLU B 1 89 ? 37.934 6.028 52.034 1.00 68.78 81 GLU B O 1
ATOM 956 N N . GLU B 1 90 ? 39.359 7.668 51.444 1.00 82.88 82 GLU B N 1
ATOM 957 C CA . GLU B 1 90 ? 38.857 8.622 52.425 1.00 74.96 82 GLU B CA 1
ATOM 958 C C . GLU B 1 90 ? 37.620 9.370 51.945 1.00 73.09 82 GLU B C 1
ATOM 959 O O . GLU B 1 90 ? 37.142 10.255 52.663 1.00 77.36 82 GLU B O 1
ATOM 965 N N . ALA B 1 91 ? 37.101 9.033 50.760 1.00 67.29 83 ALA B N 1
ATOM 966 C CA . ALA B 1 91 ? 35.912 9.668 50.181 1.00 65.72 83 ALA B CA 1
ATOM 967 C C . ALA B 1 91 ? 36.093 11.175 50.003 1.00 66.93 83 ALA B C 1
ATOM 968 O O . ALA B 1 91 ? 35.161 11.957 50.208 1.00 69.44 83 ALA B O 1
ATOM 970 N N . SER B 1 92 ? 37.301 11.591 49.611 1.00 58.77 84 SER B N 1
ATOM 971 C CA . SER B 1 92 ? 37.581 12.993 49.319 1.00 58.59 84 SER B CA 1
ATOM 972 C C . SER B 1 92 ? 38.108 13.188 47.902 1.00 65.64 84 SER B C 1
ATOM 973 O O . SER B 1 92 ? 38.667 14.246 47.599 1.00 69.87 84 SER B O 1
ATOM 976 N N . TYR B 1 93 ? 37.948 12.193 47.029 1.00 65.89 85 TYR B N 1
ATOM 977 C CA . TYR B 1 93 ? 38.410 12.345 45.656 1.00 55.30 85 TYR B CA 1
ATOM 978 C C . TYR B 1 93 ? 37.613 13.436 44.953 1.00 51.70 85 TYR B C 1
ATOM 979 O O . TYR B 1 93 ? 36.386 13.501 45.057 1.00 61.82 85 TYR B O 1
ATOM 988 N N . GLY B 1 94 ? 38.320 14.288 44.218 1.00 44.59 86 GLY B N 1
ATOM 989 C CA . GLY B 1 94 ? 37.709 15.435 43.589 1.00 41.59 86 GLY B CA 1
ATOM 990 C C . GLY B 1 94 ? 37.607 16.658 44.469 1.00 50.38 86 GLY B C 1
ATOM 991 O O . GLY B 1 94 ? 37.084 17.682 44.015 1.00 54.63 86 GLY B O 1
A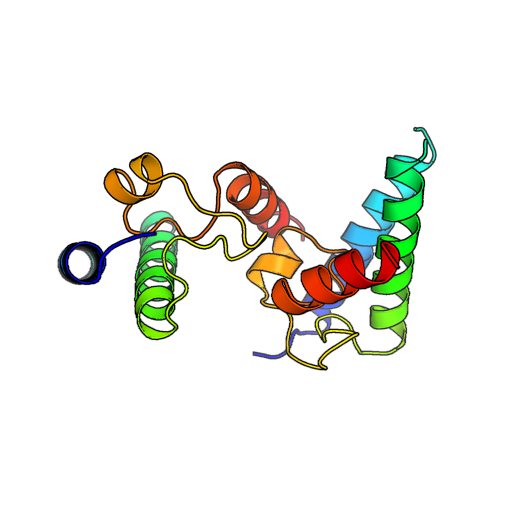TOM 992 N N . ILE B 1 95 ? 38.083 16.585 45.710 1.00 53.78 87 ILE B N 1
ATOM 993 C CA . ILE B 1 95 ? 38.107 17.720 46.625 1.00 50.54 87 ILE B CA 1
ATOM 994 C C . ILE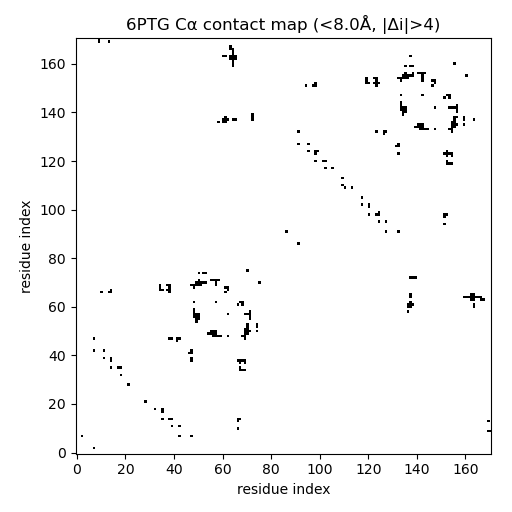 B 1 95 ? 39.555 18.149 46.813 1.00 49.96 87 ILE B C 1
ATOM 995 O O . ILE B 1 95 ? 40.432 17.314 47.062 1.00 54.33 87 ILE B O 1
ATOM 1000 N N . CYS B 1 96 ? 39.798 19.451 46.690 1.00 44.95 88 CYS B N 1
ATOM 1001 C CA . CYS B 1 96 ? 41.148 19.988 46.753 1.00 43.74 88 CYS B CA 1
ATOM 1002 C C . CYS B 1 96 ? 41.734 19.832 48.159 1.00 48.86 88 CYS B C 1
ATOM 1003 O O . CYS B 1 96 ? 41.128 20.251 49.150 1.00 56.11 88 CYS B O 1
ATOM 1006 N N . ASP B 1 97 ? 42.916 19.213 48.242 1.00 50.39 89 ASP B N 1
ATOM 1007 C CA . ASP B 1 97 ? 43.599 19.033 49.522 1.00 50.02 89 ASP B CA 1
ATOM 1008 C C . ASP B 1 97 ? 43.975 20.357 50.180 1.00 53.92 89 ASP B C 1
ATOM 1009 O O . ASP B 1 97 ? 44.174 20.393 51.399 1.00 60.40 89 ASP B O 1
ATOM 1014 N N . VAL B 1 98 ? 44.120 21.429 49.407 1.00 48.81 90 VAL B N 1
ATOM 1015 C CA . VAL B 1 98 ? 44.527 22.720 49.955 1.00 45.47 90 VAL B CA 1
ATOM 1016 C C . VAL B 1 98 ? 43.323 23.559 50.352 1.00 55.04 90 VAL B C 1
ATOM 1017 O O . VAL B 1 98 ? 43.247 24.066 51.473 1.00 72.61 90 VAL B O 1
ATOM 1021 N N . SER B 1 99 ? 42.360 23.713 49.447 1.00 47.68 91 SER B N 1
ATOM 1022 C CA . SER B 1 99 ? 41.259 24.643 49.634 1.00 46.58 91 SER B CA 1
ATOM 1023 C C . SER B 1 99 ? 39.924 23.982 49.924 1.00 50.27 91 SER B C 1
ATOM 1024 O O . SER B 1 99 ? 39.008 24.665 50.393 1.00 53.70 91 SER B O 1
ATOM 1027 N N . GLY B 1 100 ? 39.791 22.682 49.671 1.00 54.75 92 GLY B N 1
ATOM 1028 C CA . GLY B 1 100 ? 38.500 22.037 49.756 1.00 51.89 92 GLY B CA 1
ATOM 1029 C C . GLY B 1 100 ? 37.558 22.338 48.612 1.00 59.64 92 GLY B C 1
ATOM 1030 O O . GLY B 1 100 ? 36.399 21.904 48.659 1.00 56.52 92 GLY B O 1
ATOM 1031 N N . GLU B 1 101 ? 38.008 23.077 47.595 1.00 66.23 93 GLU B N 1
ATOM 1032 C CA . GLU B 1 101 ? 37.184 23.359 46.429 1.00 56.20 93 GLU B CA 1
ATOM 1033 C C . GLU B 1 101 ? 37.049 22.108 45.565 1.00 49.15 93 GLU B C 1
ATOM 1034 O O . GLU B 1 101 ? 37.894 2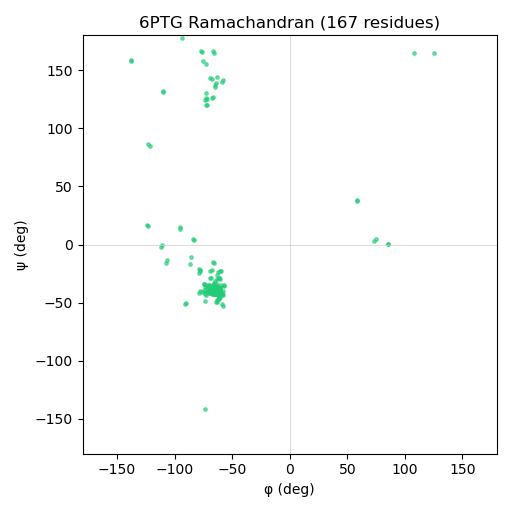1.208 45.587 1.00 47.42 93 GLU B O 1
ATOM 1040 N N . GLU B 1 102 ? 35.970 22.063 44.788 1.00 44.38 94 GLU B N 1
ATOM 1041 C CA . GLU B 1 102 ? 35.757 20.953 43.870 1.00 48.73 94 GLU B CA 1
ATOM 1042 C C . GLU B 1 102 ? 36.714 21.074 42.685 1.00 48.22 94 GLU B C 1
ATOM 1043 O O . GLU B 1 102 ? 36.745 22.106 42.007 1.00 43.92 94 GLU B O 1
ATOM 1049 N N . ILE B 1 103 ? 37.497 20.027 42.451 1.00 44.96 95 ILE B N 1
ATOM 1050 C CA . ILE B 1 103 ? 38.401 19.973 41.298 1.00 44.38 95 ILE B CA 1
ATOM 1051 C C . ILE B 1 103 ? 37.569 19.776 40.034 1.00 50.20 95 ILE B C 1
ATOM 1052 O O . ILE B 1 103 ? 36.685 18.901 40.018 1.00 62.07 95 ILE B O 1
ATOM 1057 N N . PRO B 1 104 ? 37.774 20.579 38.983 1.00 48.86 96 PRO B N 1
ATOM 1058 C CA . PRO B 1 104 ? 36.925 20.471 37.787 1.00 48.17 96 PRO B CA 1
ATOM 1059 C C . PRO B 1 104 ? 36.957 19.078 37.171 1.00 48.60 96 PRO B C 1
ATOM 1060 O O . PRO B 1 104 ? 38.000 18.422 37.122 1.00 52.35 96 PRO B O 1
ATOM 1064 N N . LEU B 1 105 ? 35.785 18.629 36.702 1.00 42.80 97 LEU B N 1
ATOM 1065 C CA . LEU B 1 105 ? 35.650 17.261 36.203 1.00 42.71 97 LEU B CA 1
ATOM 1066 C C . LEU B 1 105 ? 36.578 16.989 35.027 1.00 38.63 97 LEU B C 1
ATOM 1067 O O . LEU B 1 105 ? 37.104 15.880 34.892 1.00 54.97 97 LEU B O 1
ATOM 1072 N N . ALA B 1 106 ? 36.780 17.980 34.156 1.00 47.73 98 ALA B N 1
ATOM 1073 C CA . ALA B 1 106 ? 37.717 17.806 33.047 1.00 39.89 98 ALA B CA 1
ATOM 1074 C C . ALA B 1 106 ? 39.129 17.552 33.554 1.00 42.59 98 ALA B C 1
ATOM 1075 O O . ALA B 1 106 ? 39.829 16.668 33.049 1.00 39.98 98 ALA B O 1
ATOM 1077 N N . ARG B 1 107 ? 39.544 18.287 34.590 1.00 48.97 99 ARG B N 1
ATOM 1078 C CA . ARG B 1 107 ? 40.886 18.123 35.138 1.00 48.55 99 ARG B CA 1
ATOM 1079 C C . ARG B 1 107 ? 41.087 16.717 35.684 1.00 47.57 99 ARG B C 1
ATOM 1080 O O . ARG B 1 107 ? 42.139 16.104 35.467 1.00 48.91 99 ARG B O 1
ATOM 1088 N N . LEU B 1 108 ? 40.079 16.176 36.372 1.00 44.96 100 LEU B N 1
ATOM 1089 C CA . LEU B 1 108 ? 40.185 14.806 36.855 1.00 44.64 100 LEU B CA 1
ATOM 1090 C C . LEU B 1 108 ? 40.229 13.815 35.694 1.00 52.81 100 LEU B C 1
ATOM 1091 O O . LEU B 1 108 ? 40.983 12.837 35.741 1.00 56.33 100 LEU B O 1
ATOM 1096 N N . MET B 1 109 ? 39.434 14.052 34.643 1.00 51.25 101 MET B N 1
ATOM 1097 C CA . MET B 1 109 ? 39.411 13.145 33.496 1.00 50.00 101 MET B CA 1
ATOM 1098 C C . MET B 1 109 ? 40.744 13.129 32.757 1.00 50.63 101 MET B C 1
ATOM 1099 O O . MET B 1 109 ? 41.211 12.067 32.329 1.00 47.94 101 MET B O 1
ATOM 1104 N N . ALA B 1 110 ? 41.363 14.296 32.586 1.00 43.57 102 ALA B N 1
ATOM 1105 C CA . ALA B 1 110 ? 42.661 14.361 31.928 1.00 45.34 102 ALA B CA 1
ATOM 1106 C C . ALA B 1 110 ? 43.780 13.934 32.870 1.00 47.19 102 ALA B C 1
ATOM 1107 O O . ALA B 1 110 ? 44.720 13.248 32.453 1.00 58.26 102 ALA B O 1
ATOM 1109 N N . ILE B 1 111 ? 43.703 14.347 34.132 1.00 51.10 103 ILE B N 1
ATOM 1110 C CA . ILE B 1 111 ? 44.721 14.056 35.139 1.00 50.22 103 ILE B CA 1
ATOM 1111 C C . ILE B 1 111 ? 44.068 13.335 36.314 1.00 50.52 103 ILE B C 1
ATOM 1112 O O . ILE B 1 111 ? 43.664 13.990 37.287 1.00 51.19 103 ILE B O 1
ATOM 1117 N N . PRO B 1 112 ? 43.936 12.004 36.276 1.00 46.49 104 PRO B N 1
ATOM 1118 C CA . PRO B 1 112 ? 43.212 11.311 37.355 1.00 48.04 104 PRO B CA 1
ATOM 1119 C C . PRO B 1 112 ? 43.899 11.383 38.715 1.00 49.99 104 PRO B C 1
ATOM 1120 O O . PRO B 1 112 ? 43.241 11.102 39.723 1.00 48.25 104 PRO B O 1
ATOM 1124 N N . TYR B 1 113 ? 45.183 11.751 38.781 1.00 52.64 105 TYR B N 1
ATOM 1125 C CA . TYR B 1 113 ? 45.906 11.900 40.042 1.00 48.82 1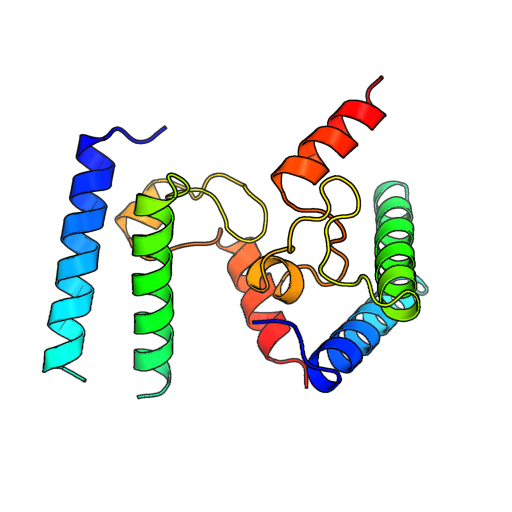05 TYR B CA 1
ATOM 1126 C C . TYR B 1 113 ? 45.923 13.341 40.551 1.00 44.54 105 TYR B C 1
ATOM 1127 O O . TYR B 1 113 ? 46.723 13.675 41.429 1.00 53.88 105 TYR B O 1
ATOM 1136 N N . ALA B 1 114 ? 45.064 14.199 40.017 1.00 46.56 106 ALA B N 1
ATOM 1137 C CA . ALA B 1 114 ? 44.975 15.571 40.494 1.00 42.52 106 ALA B CA 1
ATOM 1138 C C . ALA B 1 114 ? 44.321 15.585 41.864 1.00 53.37 106 ALA B C 1
ATOM 1139 O O . ALA B 1 114 ? 43.192 15.111 42.023 1.00 52.84 106 ALA B O 1
ATOM 1141 N N . THR B 1 115 ? 45.047 16.084 42.862 1.00 68.81 107 THR B N 1
ATOM 1142 C CA . THR B 1 115 ? 44.549 16.183 44.228 1.00 50.43 107 THR B CA 1
ATOM 1143 C C . THR B 1 115 ? 44.332 17.618 44.678 1.00 41.78 107 THR B C 1
ATOM 1144 O O . THR B 1 115 ? 43.859 17.839 45.792 1.00 48.79 107 THR B O 1
ATOM 1148 N N . MET B 1 116 ? 44.642 18.596 43.835 1.00 43.12 108 MET B N 1
ATOM 1149 C CA . MET B 1 116 ? 44.452 19.998 44.160 1.00 43.90 108 MET B CA 1
ATOM 1150 C C . MET B 1 116 ? 43.875 20.700 42.940 1.00 48.80 108 MET B C 1
ATOM 1151 O O . MET B 1 116 ? 44.032 20.242 41.807 1.00 46.60 108 MET B O 1
ATOM 1156 N N . THR B 1 117 ? 43.219 21.831 43.174 1.00 42.13 109 THR B N 1
ATOM 1157 C CA . THR B 1 117 ? 42.885 22.689 42.055 1.00 37.25 109 THR B CA 1
ATOM 1158 C C . THR B 1 117 ? 44.174 23.230 41.446 1.00 55.47 109 THR B C 1
ATOM 1159 O O . THR B 1 117 ? 45.251 23.138 42.041 1.00 67.54 109 THR B O 1
ATOM 1163 N N . VAL B 1 118 ? 44.070 23.781 40.235 1.00 61.37 110 VAL B N 1
ATOM 1164 C CA . VAL B 1 118 ? 45.264 24.310 39.579 1.00 56.65 110 VAL B CA 1
ATOM 1165 C C . VAL B 1 118 ? 45.869 25.437 40.405 1.00 56.96 110 VAL B C 1
ATOM 1166 O O . VAL B 1 118 ? 47.077 25.458 40.670 1.00 56.31 110 VAL B O 1
ATOM 1170 N N . LYS B 1 119 ? 45.030 26.370 40.858 1.00 56.18 111 LYS B N 1
ATOM 1171 C CA . LYS B 1 119 ? 45.517 27.472 41.680 1.00 53.86 111 LYS B CA 1
ATOM 1172 C C . LYS B 1 119 ? 46.149 26.973 42.979 1.00 52.98 111 LYS B C 1
ATOM 1173 O O . LYS B 1 119 ? 47.138 27.543 43.454 1.00 52.67 111 LYS B O 1
ATOM 1179 N N . SER B 1 120 ? 45.587 25.919 43.583 1.00 46.95 112 SER B N 1
ATOM 1180 C CA . SER B 1 120 ? 46.163 25.411 44.828 1.00 47.38 112 SER B CA 1
ATOM 1181 C C . SER B 1 120 ? 47.469 24.678 44.575 1.00 49.61 112 SER B C 1
ATOM 1182 O O . SER B 1 120 ? 48.387 24.744 45.397 1.00 48.52 112 SER B O 1
ATOM 1185 N N . GLN B 1 121 ? 47.579 23.979 43.443 1.00 57.65 113 GLN B N 1
ATOM 1186 C CA . GLN B 1 121 ? 48.843 23.326 43.127 1.00 54.25 113 GLN B CA 1
ATOM 1187 C C . GLN B 1 121 ? 49.940 24.353 42.890 1.00 61.13 113 GLN B C 1
ATOM 1188 O O . GLN B 1 121 ? 51.088 24.146 43.297 1.00 62.30 113 GLN B O 1
ATOM 1194 N N . GLU B 1 122 ? 49.594 25.481 42.266 1.00 61.08 114 GLU B N 1
ATOM 1195 C CA . GLU B 1 122 ? 50.544 26.577 42.103 1.00 63.42 114 GLU B CA 1
ATOM 1196 C C . GLU B 1 122 ? 51.054 27.064 43.456 1.00 69.10 114 GLU B C 1
ATOM 1197 O O . GLU B 1 122 ? 52.266 27.186 43.667 1.00 71.63 114 GLU B O 1
ATOM 1203 N N . LYS B 1 123 ? 50.134 27.365 44.382 1.00 64.56 115 LYS B N 1
ATOM 1204 C CA . LYS B 1 123 ? 50.536 27.768 45.726 1.00 57.15 115 LYS B CA 1
ATOM 1205 C C . LYS B 1 123 ? 51.381 26.690 46.400 1.00 61.22 115 LYS B C 1
ATOM 1206 O O . LYS B 1 123 ? 52.386 26.995 47.054 1.00 69.62 115 LYS B O 1
ATOM 1212 N N . PHE B 1 124 ? 50.987 25.423 46.255 1.00 50.93 116 PHE B N 1
ATOM 1213 C CA . PHE B 1 124 ? 51.726 24.329 46.881 1.00 48.45 116 PHE B CA 1
ATOM 1214 C C . PHE B 1 124 ? 53.141 24.205 46.317 1.00 62.16 116 PHE B C 1
ATOM 1215 O O . PHE B 1 124 ? 54.114 24.119 47.076 1.00 67.83 116 PHE B O 1
ATOM 1223 N N . GLU B 1 125 ? 53.276 24.192 44.984 1.00 69.58 117 GLU B N 1
ATOM 1224 C CA . GLU B 1 125 ? 54.597 24.034 44.375 1.00 70.00 117 GLU B CA 1
ATOM 1225 C C . GLU B 1 125 ? 55.525 25.180 44.763 1.00 64.93 117 GLU B C 1
ATOM 1226 O O . GLU B 1 125 ? 56.725 24.973 44.977 1.00 61.68 117 GLU B O 1
ATOM 1232 N N . LYS B 1 126 ? 54.989 26.400 44.843 1.00 64.17 118 LYS B N 1
ATOM 1233 C CA . LYS B 1 126 ? 55.797 27.542 45.256 1.00 60.93 118 LYS B CA 1
ATOM 1234 C C . LYS B 1 126 ? 56.244 27.419 46.707 1.00 67.50 118 LYS B C 1
ATOM 1235 O O . LYS B 1 126 ? 57.343 27.869 47.054 1.00 81.37 118 LYS B O 1
ATOM 1241 N N . GLY B 1 127 ? 55.412 26.819 47.565 1.00 59.00 119 GLY B N 1
ATOM 1242 C CA . GLY B 1 127 ? 55.795 26.642 48.956 1.00 52.86 119 GLY B CA 1
ATOM 1243 C C . GLY B 1 127 ? 56.976 25.706 49.142 1.00 68.13 119 GLY B C 1
ATOM 1244 O O . GLY B 1 127 ? 57.840 25.945 49.992 1.00 80.86 119 GLY B O 1
ATOM 1245 N N . LEU B 1 128 ? 57.038 24.633 48.346 1.00 62.39 120 LEU B N 1
ATOM 1246 C CA . LEU B 1 128 ? 58.152 23.690 48.429 1.00 68.06 120 LEU B CA 1
ATOM 1247 C C . LEU B 1 128 ? 59.505 24.332 48.141 1.00 80.49 120 LEU B C 1
ATOM 1248 O O . LEU B 1 128 ? 60.532 23.800 48.576 1.00 92.20 120 LEU B O 1
ATOM 1253 N N . LEU B 1 129 ? 59.534 25.455 47.421 1.00 80.50 121 LEU B N 1
ATOM 1254 C CA . LEU B 1 129 ? 60.797 26.074 47.042 1.00 87.66 121 LEU B CA 1
ATOM 1255 C C . LEU B 1 129 ? 61.440 26.856 48.180 1.00 100.20 121 LEU B C 1
ATOM 1256 O O . LEU B 1 129 ? 62.659 27.062 48.154 1.00 111.02 121 LEU B O 1
ATOM 1261 N N . SER B 1 130 ? 60.664 27.280 49.177 1.00 102.30 122 SER B N 1
ATOM 1262 C CA . SER B 1 130 ? 61.234 27.999 50.310 1.00 103.70 122 SER B CA 1
ATOM 1263 C C . SER B 1 130 ? 62.188 27.100 51.088 1.00 103.85 122 SER B C 1
ATOM 1264 O O . SER B 1 130 ? 61.917 25.914 51.301 1.00 106.69 122 SER B O 1
ATOM 1267 N N . GLY B 1 131 ? 63.317 27.672 51.502 1.00 103.82 123 GLY B N 1
ATOM 1268 C CA . GLY B 1 131 ? 64.341 26.931 52.218 1.00 102.96 123 GLY B CA 1
ATOM 1269 C C . GLY B 1 131 ? 65.382 26.297 51.313 1.00 108.53 123 GLY B C 1
ATOM 1270 O O . GLY B 1 131 ? 65.050 25.597 50.353 1.00 109.71 123 GLY B O 1
#

Organism: Chlamydia trachomatis serovar D (strain ATCC VR-885 / DSM 19411 / UW-3/Cx) (NCBI:txid272561)

Foldseek 3Di:
DDDDPVVLVVLLVVLVVVLVVCVVHDDVVVVVNVLSVVLNVCSVVVNRQAAPQPRDGADPVCCVVVVSDRHHPVVVVVVVVVVVD/DDDPVVLVVLLVVLVVVLVVLVVVDDPVSVVVNVLSVVLNVCSVVVNRQAAPQPRDGADPVCCVVPVSDRHHPVVVVVVVVVVPDD